Protein AF-A0AAW2S3I4-F1 (afdb_monomer_lite)

Structure (mmCIF, N/CA/C/O backbone):
data_AF-A0AAW2S3I4-F1
#
_entry.id   AF-A0AAW2S3I4-F1
#
loop_
_atom_site.group_PDB
_atom_site.id
_atom_site.type_symbol
_atom_site.label_atom_id
_atom_site.label_alt_id
_atom_site.label_comp_id
_atom_site.label_asym_id
_atom_site.label_entity_id
_atom_site.label_seq_id
_atom_site.pdbx_PDB_ins_code
_atom_site.Cartn_x
_atom_site.Cartn_y
_atom_site.Cartn_z
_atom_site.occupancy
_atom_site.B_iso_or_equiv
_atom_site.auth_seq_id
_atom_site.auth_comp_id
_atom_site.auth_asym_id
_atom_site.auth_atom_id
_atom_site.pdbx_PDB_model_num
ATOM 1 N N . MET A 1 1 ? 3.973 -3.442 3.865 1.00 83.00 1 MET A N 1
ATOM 2 C CA . MET A 1 1 ? 5.161 -4.274 4.179 1.00 83.00 1 MET A CA 1
ATOM 3 C C . MET A 1 1 ? 5.897 -3.631 5.333 1.00 83.00 1 MET A C 1
ATOM 5 O O . MET A 1 1 ? 6.054 -2.427 5.278 1.00 83.00 1 MET A O 1
ATOM 9 N N . VAL A 1 2 ? 6.346 -4.374 6.344 1.00 86.25 2 VAL A N 1
ATOM 10 C CA . VAL A 1 2 ? 7.092 -3.808 7.497 1.00 86.25 2 VAL A CA 1
ATOM 11 C C . VAL A 1 2 ? 8.597 -3.639 7.233 1.00 86.25 2 VAL A C 1
ATOM 13 O O . VAL A 1 2 ? 9.373 -3.290 8.111 1.00 86.25 2 VAL A O 1
ATOM 16 N N . CYS A 1 3 ? 9.023 -3.893 6.000 1.00 87.25 3 CYS A N 1
ATOM 17 C CA . CYS A 1 3 ? 10.385 -3.734 5.516 1.00 87.25 3 CYS A CA 1
ATOM 18 C C . CYS A 1 3 ? 10.365 -3.002 4.170 1.00 87.25 3 CYS A C 1
ATOM 20 O O . CYS A 1 3 ? 9.335 -2.980 3.481 1.00 87.25 3 CYS A O 1
ATOM 22 N N . LYS A 1 4 ? 11.502 -2.399 3.804 1.00 90.88 4 LYS A N 1
ATOM 23 C CA . LYS A 1 4 ? 11.638 -1.651 2.552 1.00 90.88 4 LYS A CA 1
ATOM 24 C C . LYS A 1 4 ? 11.337 -2.572 1.350 1.00 90.88 4 LYS A C 1
ATOM 26 O O . LYS A 1 4 ? 11.867 -3.684 1.314 1.00 90.88 4 LYS A O 1
ATOM 31 N N . PRO A 1 5 ? 10.515 -2.139 0.375 1.00 92.06 5 PRO A N 1
ATOM 32 C CA . PRO A 1 5 ? 10.207 -2.938 -0.807 1.00 92.06 5 PRO A CA 1
ATOM 33 C C . PRO A 1 5 ? 11.449 -3.232 -1.649 1.00 92.06 5 PRO A C 1
ATOM 35 O O . PRO A 1 5 ? 12.390 -2.434 -1.685 1.00 92.06 5 PRO A O 1
ATOM 38 N N . VAL A 1 6 ? 11.419 -4.350 -2.375 1.00 92.06 6 VAL A N 1
ATOM 39 C CA . VAL A 1 6 ? 12.432 -4.666 -3.387 1.00 92.06 6 VAL A CA 1
ATOM 40 C C . VAL A 1 6 ? 12.317 -3.651 -4.516 1.00 92.06 6 VAL A C 1
ATOM 42 O O . VAL A 1 6 ? 11.224 -3.394 -5.030 1.00 92.06 6 VAL A O 1
ATOM 45 N N . GLU A 1 7 ? 13.441 -3.079 -4.930 1.00 92.75 7 GLU A N 1
ATOM 46 C CA . GLU A 1 7 ? 13.448 -2.159 -6.060 1.00 92.75 7 GLU A CA 1
ATOM 47 C C . GLU A 1 7 ? 12.981 -2.854 -7.341 1.00 92.75 7 GLU A C 1
ATOM 49 O O . GLU A 1 7 ? 13.392 -3.974 -7.654 1.00 92.75 7 GLU A O 1
ATOM 54 N N . TRP A 1 8 ? 12.114 -2.173 -8.086 1.00 90.31 8 TRP A N 1
ATOM 55 C CA . TRP A 1 8 ? 11.736 -2.572 -9.428 1.00 90.31 8 TRP A CA 1
ATOM 56 C C . TRP A 1 8 ? 12.939 -2.448 -10.351 1.00 90.31 8 TRP A C 1
ATOM 58 O O . TRP A 1 8 ? 13.521 -1.369 -10.494 1.00 90.31 8 TRP A O 1
ATOM 68 N N . LYS A 1 9 ? 13.296 -3.573 -10.969 1.00 88.56 9 LYS A N 1
ATOM 69 C CA . LYS A 1 9 ? 14.394 -3.694 -11.925 1.00 88.56 9 LYS A CA 1
ATOM 70 C C . LYS A 1 9 ? 14.035 -4.671 -13.036 1.00 88.56 9 LYS A C 1
ATOM 72 O O . LYS A 1 9 ? 13.220 -5.577 -12.848 1.00 88.56 9 LYS A O 1
ATOM 77 N N . SER A 1 10 ? 14.655 -4.479 -14.195 1.00 86.00 10 SER A N 1
ATOM 78 C CA . SER A 1 10 ? 14.537 -5.425 -15.302 1.00 86.00 10 SER A CA 1
ATOM 79 C C . SER A 1 10 ? 15.188 -6.761 -14.938 1.00 86.00 10 SER A C 1
ATOM 81 O O . SER A 1 10 ? 16.252 -6.783 -14.316 1.00 86.00 10 SER A O 1
ATOM 83 N N . THR A 1 11 ? 14.572 -7.873 -15.338 1.00 82.00 11 THR A N 1
ATOM 84 C CA . THR A 1 11 ? 15.178 -9.211 -15.242 1.00 82.00 11 THR A CA 1
ATOM 85 C C . THR A 1 11 ? 16.074 -9.544 -16.430 1.00 82.00 11 THR A C 1
ATOM 87 O O . THR A 1 11 ? 16.804 -10.529 -16.380 1.00 82.00 11 THR A O 1
ATOM 90 N N . VAL A 1 12 ? 16.013 -8.746 -17.497 1.00 82.81 12 VAL A N 1
ATOM 91 C CA . VAL A 1 12 ? 16.771 -8.937 -18.740 1.00 82.81 12 VAL A CA 1
ATOM 92 C C . VAL A 1 12 ? 17.501 -7.653 -19.136 1.00 82.81 12 VAL A C 1
ATOM 94 O O . VAL A 1 12 ? 17.131 -6.560 -18.709 1.00 82.81 12 VAL A O 1
ATOM 97 N N . VAL A 1 13 ? 18.540 -7.765 -19.964 1.00 81.00 13 VAL A N 1
ATOM 98 C CA . VAL A 1 13 ? 19.355 -6.608 -20.384 1.00 81.00 13 VAL A CA 1
ATOM 99 C C . VAL A 1 13 ? 18.545 -5.622 -21.234 1.00 81.00 13 VAL A C 1
ATOM 101 O O . VAL A 1 13 ? 18.653 -4.415 -21.039 1.00 81.00 13 VAL A O 1
ATOM 104 N N . ASN A 1 14 ? 17.696 -6.138 -22.128 1.00 79.81 14 ASN A N 1
ATOM 105 C CA . ASN A 1 14 ? 16.890 -5.349 -23.060 1.00 79.81 14 ASN A CA 1
ATOM 106 C C . ASN A 1 14 ? 15.413 -5.748 -22.947 1.00 79.81 14 ASN A C 1
ATOM 108 O O . ASN A 1 14 ? 14.934 -6.538 -23.760 1.00 79.81 14 ASN A O 1
ATOM 112 N N . PRO A 1 15 ? 14.702 -5.266 -21.917 1.00 82.19 15 PRO A N 1
ATOM 113 C CA . PRO A 1 15 ? 13.291 -5.576 -21.751 1.00 82.19 15 PRO A CA 1
ATOM 114 C C . PRO A 1 15 ? 12.477 -4.933 -22.875 1.00 82.19 15 PRO A C 1
ATOM 116 O O . PRO A 1 15 ? 12.602 -3.745 -23.170 1.00 82.19 15 PRO A O 1
ATOM 119 N N . THR A 1 16 ? 11.626 -5.741 -23.484 1.00 82.12 16 THR A N 1
ATOM 120 C CA . THR A 1 16 ? 10.676 -5.372 -24.534 1.00 82.12 16 THR A CA 1
ATOM 121 C C . THR A 1 16 ? 9.295 -5.061 -23.964 1.00 82.12 16 THR A C 1
ATOM 123 O O . THR A 1 16 ? 8.467 -4.454 -24.644 1.00 82.12 16 THR A O 1
ATOM 126 N N . THR A 1 17 ? 9.030 -5.437 -22.707 1.00 83.25 17 THR A N 1
ATOM 127 C CA . THR A 1 17 ? 7.756 -5.166 -22.028 1.00 83.25 17 THR A CA 1
ATOM 128 C C . THR A 1 17 ? 7.940 -4.879 -20.535 1.00 83.25 17 THR A C 1
ATOM 130 O O . THR A 1 17 ? 8.883 -5.350 -19.897 1.00 83.25 17 THR A O 1
ATOM 133 N N . LEU A 1 18 ? 6.981 -4.178 -19.914 1.00 81.81 18 LEU A N 1
ATOM 134 C CA . LEU A 1 18 ? 6.949 -4.040 -18.444 1.00 81.81 18 LEU A CA 1
ATOM 135 C C . LEU A 1 18 ? 6.733 -5.375 -17.706 1.00 81.81 18 LEU A C 1
ATOM 137 O O . LEU A 1 18 ? 6.974 -5.458 -16.499 1.00 81.81 18 LEU A O 1
ATOM 141 N N . ALA A 1 19 ? 6.306 -6.430 -18.406 1.00 78.81 19 ALA A N 1
ATOM 142 C CA . ALA A 1 19 ? 6.162 -7.762 -17.830 1.00 78.81 19 ALA A CA 1
ATOM 143 C C . ALA A 1 19 ? 7.515 -8.420 -17.504 1.00 78.81 19 ALA A C 1
ATOM 145 O O . ALA A 1 19 ? 7.537 -9.424 -16.795 1.00 78.81 19 ALA A O 1
ATOM 146 N N . GLU A 1 20 ? 8.636 -7.850 -17.949 1.00 80.81 20 GLU A N 1
ATOM 147 C CA . GLU A 1 20 ? 10.004 -8.302 -17.648 1.00 80.81 20 GLU A CA 1
ATOM 148 C C . GLU A 1 20 ? 10.632 -7.538 -16.468 1.00 80.81 20 GLU A C 1
ATOM 150 O O . GLU A 1 20 ? 11.823 -7.650 -16.188 1.00 80.81 20 GLU A O 1
ATOM 155 N N . VAL A 1 21 ? 9.828 -6.759 -15.740 1.00 84.62 21 VAL A N 1
ATOM 156 C CA . VAL A 1 21 ? 10.257 -6.026 -14.546 1.00 84.62 21 VAL A CA 1
ATOM 157 C C . VAL A 1 21 ? 9.777 -6.755 -13.286 1.00 84.62 21 VAL A C 1
ATOM 159 O O . VAL A 1 21 ? 8.636 -7.225 -13.211 1.00 84.62 21 VAL A O 1
ATOM 162 N N . ARG A 1 22 ? 10.647 -6.885 -12.279 1.00 86.19 22 ARG A N 1
ATOM 163 C CA . ARG A 1 22 ? 10.360 -7.533 -10.982 1.00 86.19 22 ARG A CA 1
ATOM 164 C C . ARG A 1 22 ? 10.777 -6.632 -9.825 1.00 86.19 22 ARG A C 1
ATOM 166 O O . ARG A 1 22 ? 11.707 -5.847 -9.974 1.00 86.19 22 ARG A O 1
ATOM 173 N N . GLY A 1 23 ? 10.082 -6.742 -8.695 1.00 88.94 23 GLY A N 1
ATOM 174 C CA . GLY A 1 23 ? 10.254 -5.877 -7.528 1.00 88.94 23 GLY A CA 1
ATOM 175 C C . GLY A 1 23 ? 9.003 -5.837 -6.647 1.00 88.94 23 GLY A C 1
ATOM 176 O O . GLY A 1 23 ? 8.139 -6.717 -6.722 1.00 88.94 23 GLY A O 1
ATOM 177 N N . GLY A 1 24 ? 8.916 -4.815 -5.799 1.00 88.69 24 GLY A N 1
ATOM 178 C CA . GLY A 1 24 ? 7.820 -4.619 -4.858 1.00 88.69 24 GLY A CA 1
ATOM 179 C C . GLY A 1 24 ? 7.958 -5.518 -3.631 1.00 88.69 24 GLY A C 1
ATOM 180 O O . GLY A 1 24 ? 8.702 -5.209 -2.702 1.00 88.69 24 GLY A O 1
ATOM 181 N N . TYR A 1 25 ? 7.226 -6.629 -3.603 1.00 86.56 25 TYR A N 1
ATOM 182 C CA . TYR A 1 25 ? 7.225 -7.546 -2.459 1.00 86.56 25 TYR A CA 1
ATOM 183 C C . TYR A 1 25 ? 8.500 -8.407 -2.379 1.00 86.56 25 TYR A C 1
ATOM 185 O O . TYR A 1 25 ? 9.105 -8.719 -3.403 1.00 86.56 25 TYR A O 1
ATOM 193 N N . LEU A 1 26 ? 8.890 -8.806 -1.156 1.00 81.44 26 LEU A N 1
ATOM 194 C CA . LEU A 1 26 ? 10.055 -9.676 -0.905 1.00 81.44 26 LEU A CA 1
ATOM 195 C C . LEU A 1 26 ? 9.867 -11.083 -1.480 1.00 81.44 26 LEU A C 1
ATOM 197 O O . LEU A 1 26 ? 10.792 -11.659 -2.042 1.00 81.44 26 LEU A O 1
ATOM 201 N N . SER A 1 27 ? 8.664 -11.629 -1.325 1.00 75.56 27 SER A N 1
ATOM 202 C CA . SER A 1 27 ? 8.248 -12.894 -1.912 1.00 75.56 27 SER A CA 1
ATOM 203 C C . SER A 1 27 ? 7.185 -12.621 -2.970 1.00 75.56 27 SER A C 1
ATOM 205 O O . SER A 1 27 ? 6.260 -11.833 -2.761 1.00 75.56 27 SER A O 1
ATOM 207 N N . GLN A 1 28 ? 7.336 -13.264 -4.124 1.00 64.44 28 GLN A N 1
ATOM 208 C CA . GLN A 1 28 ? 6.360 -13.233 -5.206 1.00 64.44 28 GLN A CA 1
ATOM 209 C C . GLN A 1 28 ? 5.790 -14.648 -5.353 1.00 64.44 28 GLN A C 1
ATOM 211 O O . GLN A 1 28 ? 6.437 -15.491 -5.977 1.00 64.44 28 GLN A O 1
ATOM 216 N N . PRO A 1 29 ? 4.631 -14.952 -4.740 1.00 56.00 29 PRO A N 1
ATOM 217 C CA . PRO A 1 29 ? 3.942 -16.215 -4.967 1.00 56.00 29 PRO A CA 1
ATOM 218 C C . PRO A 1 29 ? 3.730 -16.448 -6.466 1.00 56.00 29 PRO A C 1
ATOM 220 O O . PRO A 1 29 ? 3.328 -15.540 -7.198 1.00 56.00 29 PRO A O 1
ATOM 223 N N . THR A 1 30 ? 4.011 -17.660 -6.929 1.00 44.78 30 THR A N 1
ATOM 224 C CA . THR A 1 30 ? 3.818 -18.079 -8.319 1.00 44.78 30 THR A CA 1
ATOM 225 C C . THR A 1 30 ? 2.380 -18.577 -8.530 1.00 44.78 30 THR A C 1
ATOM 227 O O . THR A 1 30 ? 1.848 -19.315 -7.705 1.00 44.78 30 THR A O 1
ATOM 230 N N . GLY A 1 31 ? 1.724 -18.153 -9.620 1.00 45.03 31 GLY A N 1
ATOM 231 C CA . GLY A 1 31 ? 0.366 -18.579 -10.015 1.00 45.03 31 GLY A CA 1
ATOM 232 C C . GLY A 1 31 ? -0.501 -17.452 -10.605 1.00 45.03 31 GLY A C 1
ATOM 233 O O . GLY A 1 31 ? -0.245 -16.275 -10.358 1.00 45.03 31 GLY A O 1
ATOM 234 N N . ASP A 1 32 ? -1.545 -17.794 -11.370 1.00 41.66 32 ASP A N 1
ATOM 235 C CA . ASP A 1 32 ? -2.419 -16.824 -12.073 1.00 41.66 32 ASP A CA 1
ATOM 236 C C . ASP A 1 32 ? -3.229 -15.916 -11.129 1.00 41.66 32 ASP A C 1
ATOM 238 O O . ASP A 1 32 ? -3.551 -14.773 -11.444 1.00 41.66 32 ASP A O 1
ATOM 242 N N . ILE A 1 33 ? -3.474 -16.353 -9.892 1.00 45.94 33 ILE A N 1
ATOM 243 C CA . ILE A 1 33 ? -4.155 -15.548 -8.855 1.00 45.94 33 ILE A CA 1
ATOM 244 C C . ILE A 1 33 ? -3.283 -14.341 -8.416 1.00 45.94 33 ILE A C 1
ATOM 246 O O . ILE A 1 33 ? -3.742 -13.406 -7.746 1.00 45.94 33 ILE A O 1
ATOM 250 N N . TYR A 1 34 ? -2.009 -14.338 -8.825 1.00 54.66 34 TYR A N 1
ATOM 251 C CA . TYR A 1 34 ? -0.940 -13.489 -8.317 1.00 54.66 34 TYR A CA 1
ATOM 252 C C . TYR A 1 34 ? -0.345 -12.540 -9.375 1.00 54.66 34 TYR A C 1
ATOM 254 O O . TYR A 1 34 ? 0.755 -12.016 -9.196 1.00 54.66 34 TYR A O 1
ATOM 262 N N . HIS A 1 35 ? -1.101 -12.185 -10.427 1.00 55.00 35 HIS A N 1
ATOM 263 C CA . HIS A 1 35 ? -0.746 -11.078 -11.345 1.00 55.00 35 HIS A CA 1
ATOM 264 C C . HIS A 1 35 ? -0.421 -9.748 -10.620 1.00 55.00 35 HIS A C 1
ATOM 266 O O . HIS A 1 35 ? 0.256 -8.886 -11.173 1.00 55.00 35 HIS A O 1
ATOM 272 N N . ARG A 1 36 ? -0.818 -9.620 -9.345 1.00 55.47 36 ARG A N 1
ATOM 273 C CA . ARG A 1 36 ? -0.532 -8.506 -8.426 1.00 55.47 36 ARG A CA 1
ATOM 274 C C . ARG A 1 36 ? 0.945 -8.307 -8.042 1.00 55.47 36 ARG A C 1
ATOM 276 O O . ARG A 1 36 ? 1.243 -7.313 -7.391 1.00 55.47 36 ARG A O 1
ATOM 283 N N . TYR A 1 37 ? 1.866 -9.201 -8.419 1.00 63.41 37 TYR A N 1
ATOM 284 C CA . TYR A 1 37 ? 3.309 -9.048 -8.130 1.00 63.41 37 TYR A CA 1
ATOM 285 C C . TYR A 1 37 ? 4.156 -8.645 -9.346 1.00 63.41 37 TYR A C 1
ATOM 287 O O . TYR A 1 37 ? 5.387 -8.619 -9.274 1.00 63.41 37 TYR A O 1
ATOM 295 N N . ARG A 1 38 ? 3.514 -8.312 -10.470 1.00 73.75 38 ARG A N 1
ATOM 296 C CA . ARG A 1 38 ? 4.160 -7.676 -11.627 1.00 73.75 38 ARG A CA 1
ATOM 297 C C . ARG A 1 38 ? 3.982 -6.170 -11.533 1.00 73.75 38 ARG A C 1
ATOM 299 O O . ARG A 1 38 ? 2.996 -5.713 -10.969 1.00 73.75 38 ARG A O 1
ATOM 306 N N . LEU A 1 39 ? 4.911 -5.405 -12.110 1.00 77.75 39 LEU A N 1
ATOM 307 C CA . LEU A 1 39 ? 4.779 -3.947 -12.137 1.00 77.75 39 LEU A CA 1
ATOM 308 C C . LEU A 1 39 ? 3.487 -3.538 -12.851 1.00 77.75 39 LEU A C 1
ATOM 310 O O . LEU A 1 39 ? 2.790 -2.652 -12.373 1.00 77.75 39 LEU A O 1
ATOM 314 N N . LEU A 1 40 ? 3.172 -4.207 -13.964 1.00 82.38 40 LEU A N 1
ATOM 315 C CA . LEU A 1 40 ? 1.916 -4.036 -14.679 1.00 82.38 40 LEU A CA 1
ATOM 316 C C . LEU A 1 40 ? 0.800 -4.856 -14.016 1.00 82.38 40 LEU A C 1
ATOM 318 O O . LEU A 1 40 ? 0.891 -6.080 -13.955 1.00 82.38 40 LEU A O 1
ATOM 322 N N . THR A 1 41 ? -0.276 -4.197 -13.588 1.00 71.12 41 THR A N 1
ATOM 323 C CA . THR A 1 41 ? -1.418 -4.821 -12.889 1.00 71.12 41 THR A CA 1
ATOM 324 C C . THR A 1 41 ? -2.448 -5.482 -13.813 1.00 71.12 41 THR A C 1
ATOM 326 O O . THR A 1 41 ? -3.542 -5.827 -13.368 1.00 71.12 41 THR A O 1
ATOM 329 N N . SER A 1 42 ? -2.135 -5.659 -15.100 1.00 71.25 42 SER A N 1
ATOM 330 C CA . SER A 1 42 ? -3.070 -6.235 -16.070 1.00 71.25 42 SER A CA 1
ATOM 331 C C . SER A 1 42 ? -3.286 -7.735 -15.846 1.00 71.25 42 SER A C 1
ATOM 333 O O . SER A 1 42 ? -2.331 -8.512 -15.729 1.00 71.25 42 SER A O 1
ATOM 335 N N . HIS A 1 43 ? -4.558 -8.142 -15.847 1.00 68.38 43 HIS A N 1
ATOM 336 C CA . HIS A 1 43 ? -4.968 -9.548 -15.829 1.00 68.38 43 HIS A CA 1
ATOM 337 C C . HIS A 1 43 ? -4.847 -10.216 -17.207 1.00 68.38 43 HIS A C 1
ATOM 339 O O . HIS A 1 43 ? -4.672 -11.426 -17.278 1.00 68.38 43 HIS A O 1
ATOM 345 N N . ASP A 1 44 ? -4.874 -9.440 -18.292 1.00 75.25 44 ASP A N 1
ATOM 346 C CA . ASP A 1 44 ? -4.716 -9.930 -19.662 1.00 75.25 44 ASP A CA 1
ATOM 347 C C . ASP A 1 44 ? -3.459 -9.304 -20.269 1.00 75.25 44 ASP A C 1
ATOM 349 O O . ASP A 1 44 ? -3.473 -8.220 -20.852 1.00 75.25 44 ASP A O 1
ATOM 353 N N . ASN A 1 45 ? -2.337 -9.991 -20.076 1.00 69.81 45 ASN A N 1
ATOM 354 C CA . ASN A 1 45 ? -1.035 -9.540 -20.562 1.00 69.81 45 ASN A CA 1
ATOM 355 C C . ASN A 1 45 ? -0.814 -9.859 -22.050 1.00 69.81 45 ASN A C 1
ATOM 357 O O . ASN A 1 45 ? 0.147 -9.359 -22.625 1.00 69.81 45 ASN A O 1
ATOM 361 N N . SER A 1 46 ? -1.682 -10.669 -22.667 1.00 75.06 46 SER A N 1
ATOM 362 C CA . SER A 1 46 ? -1.658 -10.918 -24.114 1.00 75.06 46 SER A CA 1
ATOM 363 C C . SER A 1 46 ? -2.171 -9.720 -24.906 1.00 75.06 46 SER A C 1
ATOM 365 O O . SER A 1 46 ? -1.629 -9.425 -25.967 1.00 75.06 46 SER A O 1
ATOM 367 N N . HIS A 1 47 ? -3.174 -9.010 -24.382 1.00 80.00 47 HIS A N 1
ATOM 368 C CA . HIS A 1 47 ? -3.803 -7.889 -25.086 1.00 80.00 47 HIS A CA 1
ATOM 369 C C . HIS A 1 47 ? -3.519 -6.529 -24.441 1.00 80.00 47 HIS A C 1
ATOM 371 O O . HIS A 1 47 ? -3.466 -5.520 -25.141 1.00 80.00 47 HIS A O 1
ATOM 377 N N . PHE A 1 48 ? -3.291 -6.478 -23.125 1.00 78.31 48 PHE A N 1
ATOM 378 C CA . PHE A 1 48 ? -3.035 -5.236 -22.394 1.00 78.31 48 PHE A CA 1
ATOM 379 C C . PHE A 1 48 ? -1.648 -5.267 -21.761 1.00 78.31 48 PHE A C 1
ATOM 381 O O . PHE A 1 48 ? -1.480 -5.595 -20.584 1.00 78.31 48 PHE A O 1
ATOM 388 N N . PHE A 1 49 ? -0.652 -4.889 -22.558 1.00 79.31 49 PHE A N 1
ATOM 389 C CA . PHE A 1 49 ? 0.733 -4.726 -22.134 1.00 79.31 49 PHE A CA 1
ATOM 390 C C . PHE A 1 49 ? 1.302 -3.388 -22.607 1.00 79.31 49 PHE A C 1
ATOM 392 O O . PHE A 1 49 ? 0.829 -2.788 -23.569 1.00 79.31 49 PHE A O 1
ATOM 399 N N . ILE A 1 50 ? 2.341 -2.921 -21.917 1.00 81.56 50 ILE A N 1
ATOM 400 C CA . ILE A 1 50 ? 3.116 -1.755 -22.339 1.00 81.56 50 ILE A CA 1
ATOM 401 C C . ILE A 1 50 ? 4.373 -2.278 -23.021 1.00 81.56 50 ILE A C 1
ATOM 403 O O . ILE A 1 50 ? 5.242 -2.869 -22.367 1.00 81.56 50 ILE A O 1
ATOM 407 N N . LYS A 1 51 ? 4.433 -2.082 -24.339 1.00 83.38 51 LYS A N 1
ATOM 408 C CA . LYS A 1 51 ? 5.619 -2.356 -25.142 1.00 83.38 51 LYS A CA 1
ATOM 409 C C . LYS A 1 51 ? 6.661 -1.276 -24.880 1.00 83.38 51 LYS A C 1
ATOM 411 O O . LYS A 1 51 ? 6.358 -0.085 -24.863 1.00 83.38 51 LYS A O 1
ATOM 416 N N . LEU A 1 52 ? 7.888 -1.719 -24.684 1.00 81.00 52 LEU A N 1
ATOM 417 C CA . LEU A 1 52 ? 9.065 -0.884 -24.600 1.00 81.00 52 LEU A CA 1
ATOM 418 C C . LEU A 1 52 ? 9.738 -0.953 -25.970 1.00 81.00 52 LEU A C 1
ATOM 420 O O . LEU A 1 52 ? 10.206 -2.005 -26.397 1.00 81.00 52 LEU A O 1
ATOM 424 N N . GLU A 1 53 ? 9.735 0.161 -26.693 1.00 78.12 53 GLU A N 1
ATOM 425 C CA . GLU A 1 53 ? 10.511 0.316 -27.923 1.00 78.12 53 GLU A CA 1
ATOM 426 C C . GLU A 1 53 ? 12.017 0.065 -27.683 1.00 78.12 53 GLU A C 1
ATOM 428 O O . GLU A 1 53 ? 12.492 0.252 -26.563 1.00 78.12 53 GLU A O 1
ATOM 433 N N . PRO A 1 54 ? 12.805 -0.322 -28.698 1.00 65.12 54 PRO A N 1
ATOM 434 C CA . PRO A 1 54 ? 14.217 -0.693 -28.530 1.00 65.12 54 PRO A CA 1
ATOM 435 C C . PRO A 1 54 ? 15.101 0.385 -27.875 1.00 65.12 54 PRO A C 1
ATOM 437 O O . PRO A 1 54 ? 16.066 0.058 -27.184 1.00 65.12 54 PRO A O 1
ATOM 440 N N . ASP A 1 55 ? 14.748 1.665 -28.033 1.00 66.06 55 ASP A N 1
ATOM 441 C CA . ASP A 1 55 ? 15.442 2.800 -27.400 1.00 66.06 55 ASP A CA 1
ATOM 442 C C . ASP A 1 55 ? 14.802 3.245 -26.061 1.00 66.06 55 ASP A C 1
ATOM 444 O O . ASP A 1 55 ? 15.214 4.204 -25.408 1.00 66.06 55 ASP A O 1
ATOM 448 N N . SER A 1 56 ? 13.817 2.484 -25.572 1.00 60.66 56 SER A N 1
ATOM 449 C CA . SER A 1 56 ? 13.073 2.731 -24.321 1.00 60.66 56 SER A CA 1
ATOM 450 C C . SER A 1 56 ? 13.858 2.438 -23.057 1.00 60.66 56 SER A C 1
ATOM 452 O O . SER A 1 56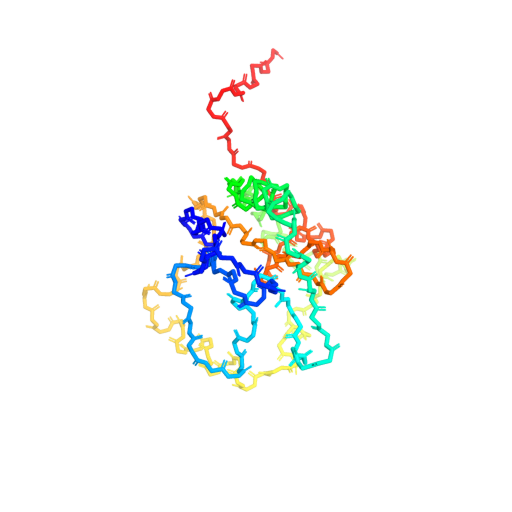 ? 13.289 2.479 -21.961 1.00 60.66 56 SER A O 1
ATOM 454 N N . ARG A 1 57 ? 15.171 2.208 -23.170 1.00 61.47 57 ARG A N 1
ATOM 455 C CA . ARG A 1 57 ? 16.072 2.321 -22.021 1.00 61.47 57 ARG A CA 1
ATOM 456 C C . ARG A 1 57 ? 15.794 3.634 -21.297 1.00 61.47 57 ARG A C 1
ATOM 458 O O . ARG A 1 57 ? 15.667 3.622 -20.082 1.00 61.47 57 ARG A O 1
ATOM 465 N N . HIS A 1 58 ? 15.540 4.719 -22.031 1.00 63.88 58 HIS A N 1
ATOM 466 C CA . HIS A 1 58 ? 15.159 6.000 -21.442 1.00 63.88 58 HIS A CA 1
ATOM 467 C C . HIS A 1 58 ? 13.828 5.951 -20.664 1.00 63.88 58 HIS A C 1
ATOM 469 O O . HIS A 1 58 ? 13.747 6.467 -19.551 1.00 63.88 58 HIS A O 1
ATOM 475 N N . GLY A 1 59 ? 12.798 5.275 -21.187 1.00 67.88 59 GLY A N 1
ATOM 476 C CA . GLY A 1 59 ? 11.491 5.157 -20.528 1.00 67.88 59 GLY A CA 1
ATOM 477 C C . GLY A 1 59 ? 11.560 4.372 -19.216 1.00 67.88 59 GLY A C 1
ATOM 478 O O . GLY A 1 59 ? 11.033 4.812 -18.194 1.00 67.88 59 GLY A O 1
ATOM 479 N N . LEU A 1 60 ? 12.290 3.254 -19.199 1.00 73.81 60 LEU A N 1
ATOM 480 C CA . LEU A 1 60 ? 12.525 2.491 -17.970 1.00 73.81 60 LEU A CA 1
ATOM 481 C C . LEU A 1 60 ? 13.437 3.214 -16.980 1.00 73.81 60 LEU A C 1
ATOM 483 O O . LEU A 1 60 ? 13.141 3.224 -15.786 1.00 73.81 60 LEU A O 1
ATOM 487 N N . LEU A 1 61 ? 14.501 3.859 -17.466 1.00 71.00 61 LEU A N 1
ATOM 488 C CA . LEU A 1 61 ? 15.364 4.719 -16.652 1.00 71.00 61 LEU A CA 1
ATOM 489 C C . LEU A 1 61 ? 14.594 5.905 -16.058 1.00 71.00 61 LEU A C 1
ATOM 491 O O . LEU A 1 61 ? 15.018 6.439 -15.042 1.00 71.00 61 LEU A O 1
ATOM 495 N N . THR A 1 62 ? 13.453 6.288 -16.635 1.00 77.38 62 THR A N 1
ATOM 496 C CA . THR A 1 62 ? 12.598 7.350 -16.091 1.00 77.38 62 THR A CA 1
ATOM 497 C C . THR A 1 62 ? 11.583 6.806 -15.085 1.00 77.38 62 THR A C 1
ATOM 499 O O . THR A 1 62 ? 11.451 7.337 -13.984 1.00 77.38 62 THR A O 1
ATOM 502 N N . ILE A 1 63 ? 10.870 5.727 -15.423 1.00 84.06 63 ILE A N 1
ATOM 503 C CA . ILE A 1 63 ? 9.777 5.206 -14.591 1.00 84.06 63 ILE A CA 1
ATOM 504 C C . ILE A 1 63 ? 10.312 4.474 -13.353 1.00 84.06 63 ILE A C 1
ATOM 506 O O . ILE A 1 63 ? 9.772 4.661 -12.261 1.00 84.06 63 ILE A O 1
ATOM 510 N N . MET A 1 64 ? 11.369 3.662 -13.478 1.00 88.06 64 MET A N 1
ATOM 511 C CA . MET A 1 64 ? 11.845 2.833 -12.360 1.00 88.06 64 MET A CA 1
ATOM 512 C C . MET A 1 64 ? 12.289 3.673 -11.156 1.00 88.06 64 MET A C 1
ATOM 514 O O . MET A 1 64 ? 11.825 3.382 -10.051 1.00 88.06 64 MET A O 1
ATOM 518 N N . PRO A 1 65 ? 13.088 4.751 -11.312 1.00 90.81 65 PRO A N 1
ATOM 519 C CA . PRO A 1 65 ? 13.441 5.608 -10.183 1.00 90.81 65 PRO A CA 1
ATOM 520 C C . PRO A 1 65 ? 12.227 6.251 -9.515 1.00 90.81 65 PRO A C 1
ATOM 522 O O . PRO A 1 65 ? 12.189 6.342 -8.290 1.00 90.81 65 PRO A O 1
ATOM 525 N N . VAL A 1 66 ? 11.214 6.657 -10.289 1.00 91.38 66 VAL A N 1
ATOM 526 C CA . VAL A 1 66 ? 9.983 7.252 -9.748 1.00 91.38 66 VAL A CA 1
ATOM 527 C C . VAL A 1 66 ? 9.225 6.237 -8.898 1.00 91.38 66 VAL A C 1
ATOM 529 O O . VAL A 1 66 ? 8.910 6.521 -7.743 1.00 91.38 66 VAL A O 1
ATOM 532 N N . ILE A 1 67 ? 8.978 5.036 -9.423 1.00 91.69 67 ILE A N 1
ATOM 533 C CA . ILE A 1 67 ? 8.261 3.981 -8.694 1.00 91.69 67 ILE A CA 1
ATOM 534 C C . ILE A 1 67 ? 9.051 3.542 -7.459 1.00 91.69 67 ILE A C 1
ATOM 536 O O . ILE A 1 67 ? 8.470 3.414 -6.380 1.00 91.69 67 ILE A O 1
ATOM 540 N N . ASN A 1 68 ? 10.372 3.379 -7.584 1.00 94.12 68 ASN A N 1
ATOM 541 C CA . ASN A 1 68 ? 11.252 3.019 -6.472 1.00 94.12 68 ASN A CA 1
ATOM 542 C C . ASN A 1 68 ? 11.250 4.083 -5.376 1.00 94.12 68 ASN A C 1
ATOM 544 O O . ASN A 1 68 ? 11.104 3.747 -4.201 1.00 94.12 68 ASN A O 1
ATOM 548 N N . LYS A 1 69 ? 11.301 5.364 -5.749 1.00 94.06 69 LYS A N 1
ATOM 549 C CA . LYS A 1 69 ? 11.177 6.477 -4.806 1.00 94.06 69 LYS A CA 1
ATOM 550 C C . LYS A 1 69 ? 9.823 6.467 -4.102 1.00 94.06 69 LYS A C 1
ATOM 552 O O . LYS A 1 69 ? 9.772 6.600 -2.886 1.00 94.06 69 LYS A O 1
ATOM 557 N N . LEU A 1 70 ? 8.735 6.266 -4.843 1.00 93.38 70 LEU A N 1
ATOM 558 C CA . LEU A 1 70 ? 7.373 6.270 -4.310 1.00 93.38 70 LEU A CA 1
ATOM 559 C C . LEU A 1 70 ? 7.080 5.101 -3.365 1.00 93.38 70 LEU A C 1
ATOM 561 O O . LEU A 1 70 ? 6.313 5.276 -2.416 1.00 93.38 70 LEU A O 1
ATOM 565 N N . GLN A 1 71 ? 7.627 3.910 -3.615 1.00 91.94 71 GLN A N 1
ATOM 566 C CA . GLN A 1 71 ? 7.451 2.752 -2.728 1.00 91.94 71 GLN A CA 1
ATOM 567 C C . GLN A 1 71 ? 8.390 2.759 -1.518 1.00 91.94 71 GLN A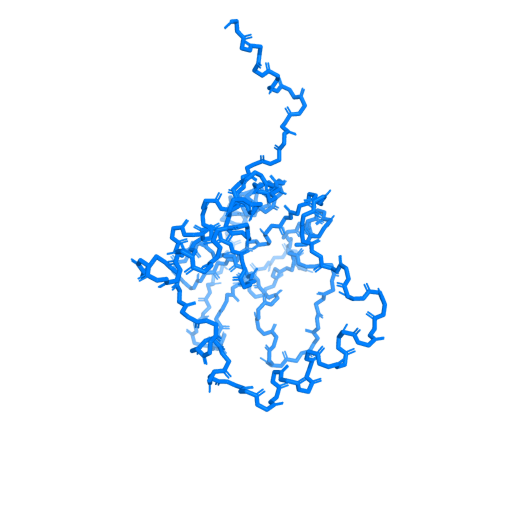 C 1
ATOM 569 O O . GLN A 1 71 ? 8.083 2.126 -0.514 1.00 91.94 71 GLN A O 1
ATOM 574 N N . ALA A 1 72 ? 9.510 3.481 -1.595 1.00 93.50 72 ALA A N 1
ATOM 575 C CA . ALA A 1 72 ? 10.472 3.610 -0.504 1.00 93.50 72 ALA A CA 1
ATOM 576 C C . ALA A 1 72 ? 10.049 4.617 0.579 1.00 93.50 72 ALA A C 1
ATOM 578 O O . ALA A 1 72 ? 10.797 4.814 1.532 1.00 93.50 72 ALA A O 1
ATOM 579 N N . ILE A 1 73 ? 8.883 5.254 0.444 1.00 92.75 73 ILE A N 1
ATOM 580 C CA . ILE A 1 73 ? 8.347 6.167 1.455 1.00 92.75 73 ILE A CA 1
ATOM 581 C C . ILE A 1 73 ? 7.799 5.341 2.631 1.00 92.75 73 ILE A C 1
ATOM 583 O O . ILE A 1 73 ? 6.894 4.528 2.408 1.00 92.75 73 ILE A O 1
ATOM 587 N N . PRO A 1 74 ? 8.323 5.529 3.857 1.00 93.00 74 PRO A N 1
ATOM 588 C CA . PRO A 1 74 ? 7.783 4.892 5.046 1.00 93.00 74 PRO A CA 1
ATOM 589 C C . PRO A 1 74 ? 6.547 5.639 5.557 1.00 93.00 74 PRO A C 1
ATOM 591 O O . PRO A 1 74 ? 6.476 6.871 5.550 1.00 93.00 74 PRO A O 1
ATOM 594 N N . PHE A 1 75 ? 5.588 4.868 6.045 1.00 93.00 75 PHE A N 1
ATOM 595 C CA . PHE A 1 75 ? 4.352 5.325 6.659 1.00 93.00 75 PHE A CA 1
ATOM 596 C C . PHE A 1 75 ? 4.190 4.698 8.040 1.00 93.00 75 PHE A C 1
ATOM 598 O O . PHE A 1 75 ? 4.765 3.648 8.327 1.00 93.00 75 PHE A O 1
ATOM 605 N N . GLU A 1 76 ? 3.377 5.328 8.874 1.00 93.12 76 GLU A N 1
ATOM 606 C CA . GLU A 1 76 ? 2.957 4.821 10.176 1.00 93.12 76 GLU A CA 1
ATOM 607 C C . GLU A 1 76 ? 1.445 4.990 10.331 1.00 93.12 76 GLU A C 1
ATOM 609 O O . GLU A 1 76 ? 0.798 5.747 9.597 1.00 93.12 76 GLU A O 1
ATOM 614 N N . ILE A 1 77 ? 0.873 4.253 11.282 1.00 92.38 77 ILE A N 1
ATOM 615 C CA . ILE A 1 77 ? -0.519 4.444 11.675 1.00 92.38 77 ILE A CA 1
ATOM 616 C C . ILE A 1 77 ? -0.610 5.636 12.626 1.00 92.38 77 ILE A C 1
ATOM 618 O O . ILE A 1 77 ? 0.124 5.701 13.611 1.00 92.38 77 ILE A O 1
ATOM 622 N N . HIS A 1 78 ? -1.539 6.551 12.352 1.00 93.69 78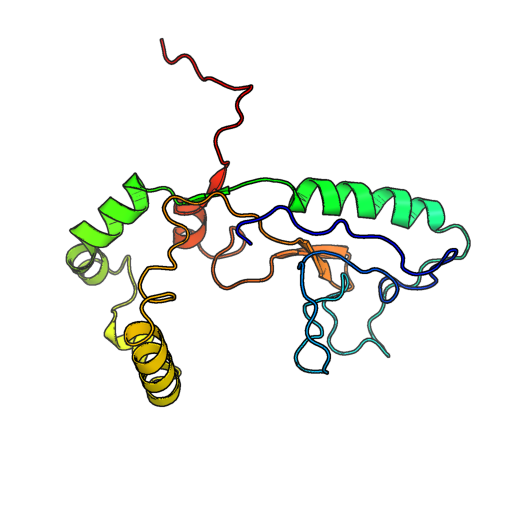 HIS A N 1
ATOM 623 C CA . HIS A 1 78 ? -1.891 7.652 13.244 1.00 93.69 78 HIS A CA 1
ATOM 624 C C . HIS A 1 78 ? -2.546 7.092 14.514 1.00 93.69 78 HIS A C 1
ATOM 626 O O . HIS A 1 78 ? -3.739 6.781 14.531 1.00 93.69 78 HIS A O 1
ATOM 632 N N . ARG A 1 79 ? -1.743 6.917 15.566 1.00 91.12 79 ARG A N 1
ATOM 633 C CA . ARG A 1 79 ? -2.132 6.182 16.779 1.00 91.12 79 ARG A CA 1
ATOM 634 C C . ARG A 1 79 ? -3.214 6.898 17.564 1.00 91.12 79 ARG A C 1
ATOM 636 O O . ARG A 1 79 ? -4.139 6.259 18.050 1.00 91.12 79 ARG A O 1
ATOM 643 N N . GLU A 1 80 ? -3.131 8.218 17.651 1.00 92.56 80 GLU A N 1
ATOM 644 C CA . GLU A 1 80 ? -4.099 9.060 18.346 1.00 92.56 80 GLU A CA 1
ATOM 645 C C . GLU A 1 80 ? -5.452 9.008 17.630 1.00 92.56 80 GLU A C 1
ATOM 647 O O . GLU A 1 80 ? -6.480 8.768 18.263 1.00 92.56 80 GLU A O 1
ATOM 652 N N . GLY A 1 81 ? -5.447 9.134 16.298 1.00 92.38 81 GLY A N 1
ATOM 653 C CA . GLY A 1 81 ? -6.643 8.970 15.472 1.00 92.38 81 GLY A CA 1
ATOM 654 C C . GLY A 1 81 ? -7.254 7.572 15.580 1.00 92.38 81 GLY A C 1
ATOM 655 O O . GLY A 1 81 ? -8.467 7.443 15.751 1.00 92.38 81 GLY A O 1
ATOM 656 N N . LEU A 1 82 ? -6.427 6.521 15.544 1.00 92.88 82 LEU A N 1
ATOM 657 C CA . LEU A 1 82 ? -6.887 5.145 15.738 1.00 92.88 82 LEU A CA 1
ATOM 658 C C . LEU A 1 82 ? -7.488 4.949 17.135 1.00 92.88 82 LEU A C 1
ATOM 660 O O . LEU A 1 82 ? -8.593 4.427 17.252 1.00 92.88 82 LEU A O 1
ATOM 664 N N . SER A 1 83 ? -6.803 5.414 18.180 1.00 93.12 83 SER A N 1
ATOM 665 C CA . SER A 1 83 ? -7.262 5.332 19.570 1.00 93.12 83 SER A CA 1
ATOM 666 C C . SER A 1 83 ? -8.589 6.059 19.759 1.00 93.12 83 SER A C 1
ATOM 668 O O . SER A 1 83 ? -9.503 5.526 20.382 1.00 93.12 83 SER A O 1
ATOM 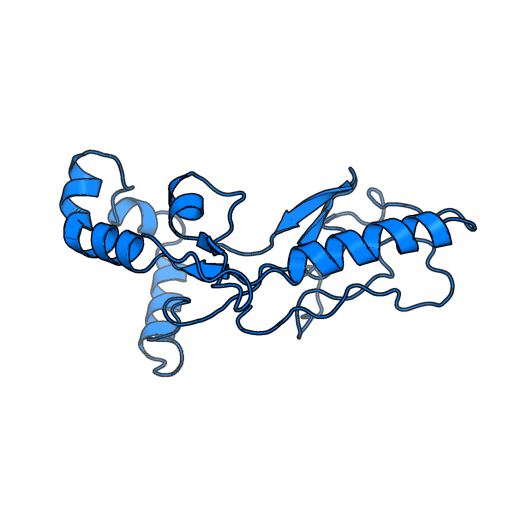670 N N . PHE A 1 84 ? -8.738 7.245 19.163 1.00 95.31 84 PHE A N 1
ATOM 671 C CA . PHE A 1 84 ? -9.999 7.980 19.162 1.00 95.31 84 PHE A CA 1
ATOM 672 C C . PHE A 1 84 ? -11.124 7.166 18.515 1.00 95.31 84 PHE A C 1
ATOM 674 O O . PHE A 1 84 ? -12.196 7.033 19.104 1.00 95.31 84 PHE A O 1
ATOM 681 N N . ILE A 1 85 ? -10.880 6.585 17.337 1.00 93.12 85 ILE A N 1
ATOM 682 C CA . ILE A 1 85 ? -11.867 5.758 16.633 1.00 93.12 85 ILE A CA 1
ATOM 683 C C . ILE A 1 85 ? -12.265 4.536 17.464 1.00 93.12 85 ILE A C 1
ATOM 685 O O . ILE A 1 85 ? -13.448 4.208 17.531 1.00 93.12 85 ILE A O 1
ATOM 689 N N . LEU A 1 86 ? -11.297 3.860 18.085 1.00 90.69 86 LEU A N 1
ATOM 690 C CA . LEU A 1 86 ? -11.545 2.669 18.896 1.00 90.69 86 LEU A CA 1
ATOM 691 C C . LEU A 1 86 ? -12.335 3.007 20.167 1.00 90.69 86 LEU A C 1
ATOM 693 O O . LEU A 1 86 ? -13.317 2.330 20.461 1.00 90.69 86 LEU A O 1
ATOM 697 N N . ASN A 1 87 ? -11.968 4.085 20.864 1.00 95.81 87 ASN A N 1
ATOM 698 C CA . ASN A 1 87 ? -12.618 4.506 22.108 1.00 95.81 87 ASN A CA 1
ATOM 699 C C . ASN A 1 87 ? -14.019 5.096 21.894 1.00 95.81 87 ASN A C 1
ATOM 701 O O . ASN A 1 87 ? -14.834 5.068 22.809 1.00 95.81 87 ASN A O 1
ATOM 705 N N . ASN A 1 88 ? -14.310 5.618 20.699 1.00 96.06 88 ASN A N 1
ATOM 706 C CA . ASN A 1 88 ? -15.596 6.244 20.371 1.00 96.06 88 ASN A CA 1
ATOM 707 C C . ASN A 1 88 ? -16.385 5.446 19.323 1.00 96.06 88 ASN A C 1
ATOM 709 O O . ASN A 1 88 ? -17.279 5.988 18.674 1.00 96.06 88 ASN A O 1
ATOM 713 N N . ARG A 1 89 ? -16.054 4.164 19.118 1.00 92.69 89 ARG A N 1
ATOM 714 C CA . ARG A 1 89 ? -16.586 3.361 18.010 1.00 92.69 89 ARG A CA 1
ATOM 715 C C . ARG A 1 89 ? -18.113 3.321 17.977 1.00 92.69 89 ARG A C 1
ATOM 717 O O . ARG A 1 89 ? -18.678 3.483 16.901 1.00 92.69 89 ARG A O 1
ATOM 724 N N . ASP A 1 90 ? -18.752 3.114 19.127 1.00 94.38 90 ASP A N 1
ATOM 725 C CA . ASP A 1 90 ? -20.214 3.017 19.233 1.00 94.38 90 ASP A CA 1
ATOM 726 C C . ASP A 1 90 ? -20.884 4.333 18.817 1.00 94.38 90 ASP A C 1
ATOM 728 O O . ASP A 1 90 ? -21.761 4.337 17.957 1.00 94.38 90 ASP A O 1
ATOM 732 N N . TYR A 1 91 ? -20.384 5.460 19.331 1.00 96.25 91 TYR A N 1
ATOM 733 C CA . TYR A 1 91 ? -20.865 6.796 18.978 1.00 96.25 91 TYR A CA 1
ATOM 734 C C . TYR A 1 91 ? -20.673 7.113 17.485 1.00 96.25 91 TYR A C 1
ATOM 736 O O . TYR A 1 91 ? -21.562 7.645 16.822 1.00 96.25 91 TYR A O 1
ATOM 744 N N . LEU A 1 92 ? -19.516 6.751 16.924 1.00 94.25 92 LEU A N 1
ATOM 745 C CA . LEU A 1 92 ? -19.225 6.955 15.505 1.00 94.25 92 LEU A CA 1
ATOM 746 C C . LEU A 1 92 ? -20.102 6.080 14.590 1.00 94.25 92 LEU A C 1
ATOM 748 O O . LEU A 1 92 ? -20.395 6.492 13.467 1.00 94.25 92 LEU A O 1
ATOM 752 N N . GLU A 1 93 ? -20.517 4.891 15.040 1.00 93.62 93 GLU A N 1
ATOM 753 C CA . GLU A 1 93 ? -21.515 4.063 14.347 1.00 93.62 93 GLU A CA 1
ATOM 754 C C . GLU A 1 93 ? -22.922 4.673 14.457 1.00 93.62 93 GLU A C 1
ATOM 756 O O . GLU A 1 93 ? -23.613 4.771 13.445 1.00 93.62 93 GLU A O 1
ATOM 761 N N . GLU A 1 94 ? -23.324 5.138 15.645 1.00 94.69 94 GLU A N 1
ATOM 762 C CA . GLU A 1 94 ? -24.629 5.772 15.892 1.00 94.69 94 GLU A CA 1
ATOM 763 C C . GLU A 1 94 ? -24.832 7.029 15.035 1.00 94.69 94 GLU A C 1
ATOM 765 O O . GLU A 1 94 ? -25.884 7.217 14.426 1.00 94.69 94 GLU A O 1
ATOM 770 N N . CYS A 1 95 ? -23.794 7.856 14.910 1.00 94.88 95 CYS A N 1
ATOM 771 C CA . CYS A 1 95 ? -23.808 9.052 14.068 1.00 94.88 95 CYS A CA 1
ATOM 772 C C . CYS A 1 95 ? -23.592 8.762 12.569 1.00 94.88 95 CYS A C 1
ATOM 774 O O . CYS A 1 95 ? -23.539 9.693 11.766 1.00 94.88 95 CYS A O 1
ATOM 776 N N . GLY A 1 96 ? -23.435 7.494 12.170 1.00 90.06 96 GLY A N 1
ATOM 777 C CA . GLY A 1 96 ? -23.293 7.084 10.768 1.00 90.06 96 GLY A CA 1
ATOM 778 C C . GLY A 1 96 ? -21.940 7.406 10.121 1.00 90.06 96 GLY A C 1
ATOM 779 O O . GLY A 1 96 ? -21.801 7.289 8.903 1.00 90.06 96 GLY A O 1
ATOM 780 N N . ILE A 1 97 ? -20.929 7.789 10.906 1.00 90.38 97 ILE A N 1
ATOM 781 C CA . ILE A 1 97 ? -19.561 8.045 10.423 1.00 90.38 97 ILE A CA 1
ATOM 782 C C . ILE A 1 97 ? -18.853 6.723 10.106 1.00 90.38 97 ILE A C 1
ATOM 784 O O . ILE A 1 97 ? -18.097 6.625 9.136 1.00 90.38 97 ILE A O 1
ATOM 788 N N . LEU A 1 98 ? -19.098 5.692 10.918 1.00 90.12 98 LEU A N 1
ATOM 789 C CA . LEU A 1 98 ? -18.567 4.350 10.712 1.00 90.12 98 LEU A CA 1
ATOM 790 C C . LEU A 1 98 ? -19.666 3.372 10.323 1.00 90.12 98 LEU A C 1
ATOM 792 O O . LEU A 1 98 ? -20.775 3.398 10.846 1.00 90.12 98 LEU A O 1
ATOM 796 N N . MET A 1 99 ? -19.317 2.454 9.422 1.00 86.50 99 MET A N 1
ATOM 797 C CA . MET A 1 99 ? -20.193 1.343 9.078 1.00 86.50 99 MET A CA 1
ATOM 798 C C . MET A 1 99 ? -20.409 0.458 10.319 1.00 86.50 99 MET A C 1
ATOM 800 O O . MET A 1 99 ? -19.415 0.016 10.916 1.00 86.50 99 MET A O 1
ATOM 804 N N . PRO A 1 100 ? -21.669 0.139 10.668 1.00 85.31 100 PRO A N 1
ATOM 805 C CA . PRO A 1 100 ? -21.976 -0.798 11.736 1.00 85.31 100 PRO A CA 1
ATOM 806 C C . PRO A 1 100 ? -21.219 -2.118 11.580 1.00 85.31 100 PRO A C 1
ATOM 808 O O . PRO A 1 100 ? -21.185 -2.713 10.496 1.00 85.31 100 PRO A O 1
ATOM 811 N N . ARG A 1 101 ? -20.631 -2.616 12.671 1.00 81.00 101 ARG A N 1
ATOM 812 C CA . ARG A 1 101 ? -19.832 -3.858 12.670 1.00 81.00 101 ARG A CA 1
ATOM 813 C C . ARG A 1 101 ? -20.567 -5.063 12.082 1.00 81.00 101 ARG A C 1
ATOM 815 O O . ARG A 1 101 ? -19.951 -5.871 11.389 1.00 81.00 101 ARG A O 1
ATOM 822 N N . PHE A 1 102 ? -21.876 -5.164 12.307 1.00 78.19 102 PHE A N 1
ATOM 823 C CA . PHE A 1 102 ? -22.682 -6.266 11.778 1.00 78.19 102 PHE A CA 1
ATOM 824 C C . PHE A 1 102 ? -22.811 -6.240 10.244 1.00 78.19 102 PHE A C 1
ATOM 826 O O . PHE A 1 102 ? -22.996 -7.285 9.631 1.00 78.19 102 PHE A O 1
ATOM 833 N N . LEU A 1 103 ? -22.669 -5.073 9.603 1.00 73.06 103 LEU A N 1
ATOM 834 C CA . LEU A 1 103 ? -22.651 -4.957 8.141 1.00 73.06 103 LEU A CA 1
ATOM 835 C C . LEU A 1 103 ? -21.287 -5.334 7.557 1.00 73.06 103 LEU A C 1
ATOM 837 O O . LEU A 1 103 ? -21.220 -5.934 6.486 1.00 73.06 103 LEU A O 1
ATOM 841 N N . ALA A 1 104 ? -20.197 -5.067 8.283 1.00 67.88 104 ALA A N 1
ATOM 842 C CA . ALA A 1 104 ? -18.858 -5.508 7.887 1.00 67.88 104 ALA A CA 1
ATOM 843 C C . ALA A 1 104 ? -18.733 -7.042 7.837 1.00 67.88 104 ALA A C 1
ATOM 845 O O . ALA A 1 104 ? -17.939 -7.577 7.063 1.00 67.88 104 ALA A O 1
ATOM 846 N N . SER A 1 105 ? -19.498 -7.758 8.666 1.00 60.75 105 SER A N 1
ATOM 847 C CA . SER A 1 105 ? -19.465 -9.221 8.733 1.00 60.75 105 SER A CA 1
ATOM 848 C C . SER A 1 105 ? -20.341 -9.906 7.682 1.00 60.75 105 SER A C 1
ATOM 850 O O . SER A 1 105 ? -20.116 -11.079 7.407 1.00 60.75 105 SER A O 1
ATOM 852 N N . LEU A 1 106 ? -21.281 -9.202 7.042 1.00 58.38 106 LEU A N 1
ATOM 853 C CA . LEU A 1 106 ? -22.264 -9.801 6.131 1.00 58.38 106 LEU A CA 1
ATOM 854 C C . LEU A 1 106 ? -21.684 -10.285 4.791 1.00 58.38 106 LEU A C 1
ATOM 856 O O . LEU A 1 106 ? -22.215 -11.232 4.220 1.00 58.38 106 LEU A O 1
ATOM 860 N N . ASN A 1 107 ? -20.585 -9.705 4.296 1.00 59.41 107 ASN A N 1
ATOM 861 C CA . ASN A 1 107 ? -20.177 -9.928 2.900 1.00 59.41 107 ASN A CA 1
ATOM 862 C C . ASN A 1 107 ? -19.337 -11.195 2.632 1.00 59.41 107 ASN A C 1
ATOM 864 O O . ASN A 1 107 ? -19.181 -11.563 1.479 1.00 59.41 107 ASN A O 1
ATOM 868 N N . LEU A 1 108 ? -18.812 -11.884 3.655 1.00 63.09 108 LEU A N 1
ATOM 869 C CA . LEU A 1 108 ? -18.018 -13.130 3.528 1.00 63.09 108 LEU A CA 1
ATOM 870 C C . LEU A 1 108 ? -18.026 -13.928 4.850 1.00 63.09 108 LEU A C 1
ATOM 872 O O . LEU A 1 108 ? -17.038 -14.566 5.221 1.00 63.09 108 LEU A O 1
ATOM 876 N N . LYS A 1 109 ? -19.134 -13.839 5.599 1.00 62.62 109 LYS A N 1
ATOM 877 C CA . LYS A 1 109 ? -19.202 -14.137 7.036 1.00 62.62 109 LYS A CA 1
ATOM 878 C C . LYS A 1 109 ? -18.539 -15.456 7.428 1.00 62.62 109 LYS A C 1
ATOM 880 O O . LYS A 1 109 ? -17.601 -15.448 8.209 1.00 62.62 109 LYS A O 1
ATOM 885 N N . ASN A 1 110 ? -18.949 -16.570 6.824 1.00 66.06 110 ASN A N 1
ATOM 886 C CA . ASN A 1 110 ? -18.464 -17.892 7.230 1.00 66.06 110 ASN A CA 1
ATOM 887 C C . ASN A 1 110 ? -16.969 -18.103 6.947 1.00 66.06 110 ASN A C 1
ATOM 889 O O . ASN A 1 110 ? -16.247 -18.580 7.817 1.00 66.06 110 ASN A O 1
ATOM 893 N N . ALA A 1 111 ? -16.483 -17.723 5.762 1.00 67.06 111 ALA A N 1
ATOM 894 C CA . ALA A 1 111 ? -15.065 -17.857 5.425 1.00 67.06 111 ALA A CA 1
ATOM 895 C C . ALA A 1 111 ? -14.200 -16.912 6.271 1.00 67.06 111 ALA A C 1
ATOM 897 O O . ALA A 1 111 ? -13.135 -17.298 6.747 1.00 67.06 111 ALA A O 1
ATOM 898 N N . SER A 1 112 ? -14.681 -15.688 6.505 1.00 66.88 112 SER A N 1
ATOM 899 C CA . SER A 1 112 ? -13.997 -14.713 7.350 1.00 66.88 112 SER A CA 1
ATOM 900 C C . SER A 1 112 ? -13.992 -15.125 8.821 1.00 66.88 112 SER A C 1
ATOM 902 O O . SER A 1 112 ? -12.978 -14.931 9.477 1.00 66.88 112 SER A O 1
ATOM 904 N N . ASP A 1 113 ? -15.070 -15.722 9.329 1.00 70.31 113 ASP A N 1
ATOM 905 C CA . ASP A 1 113 ? -15.176 -16.203 10.709 1.00 70.31 113 ASP A CA 1
ATOM 906 C C . ASP A 1 113 ? -14.233 -17.392 10.947 1.00 70.31 113 ASP A C 1
ATOM 908 O O . ASP A 1 113 ? -13.530 -17.414 11.955 1.00 70.31 113 ASP A O 1
ATOM 912 N N . ILE A 1 114 ? -14.132 -18.328 9.992 1.00 76.38 114 ILE A N 1
ATOM 913 C CA . ILE A 1 114 ? -13.149 -19.425 10.041 1.00 76.38 114 ILE A CA 1
ATOM 914 C C . ILE A 1 114 ? -11.723 -18.864 10.020 1.00 76.38 114 ILE A C 1
ATOM 916 O O . ILE A 1 114 ? -10.911 -19.216 10.872 1.00 76.38 114 ILE A O 1
ATOM 920 N N . LEU A 1 115 ? -11.423 -17.953 9.090 1.00 70.56 115 LEU A N 1
ATOM 921 C CA . LEU A 1 115 ? -10.090 -17.364 8.957 1.00 70.56 115 LEU A CA 1
ATOM 922 C C . LEU A 1 115 ? -9.702 -16.544 10.199 1.00 70.56 115 LEU A C 1
ATOM 924 O O . LEU A 1 115 ? -8.585 -16.658 10.687 1.00 70.56 115 LEU A O 1
ATOM 928 N N . ARG A 1 116 ? -10.631 -15.747 10.746 1.00 64.81 116 ARG A N 1
ATOM 929 C CA . ARG A 1 116 ? -10.432 -14.977 11.984 1.00 64.81 116 ARG A CA 1
ATOM 930 C C . ARG A 1 116 ? -10.249 -15.878 13.191 1.00 64.81 116 ARG A C 1
ATOM 932 O O . ARG A 1 116 ? -9.422 -15.550 14.028 1.00 64.81 116 ARG A O 1
ATOM 939 N N . LYS A 1 117 ? -10.998 -16.978 13.289 1.00 76.12 117 LYS A N 1
ATOM 940 C CA . LYS A 1 117 ? -10.830 -17.953 14.369 1.00 76.12 117 LYS A CA 1
ATOM 941 C C . LYS A 1 117 ? -9.420 -18.541 14.337 1.00 76.12 117 LYS A C 1
ATOM 943 O O . LYS A 1 117 ? -8.722 -18.463 15.339 1.00 76.12 117 LYS A O 1
ATOM 948 N N . ILE A 1 118 ? -8.981 -19.001 13.165 1.00 75.06 118 ILE A N 1
ATOM 949 C CA . ILE A 1 118 ? -7.627 -19.532 12.961 1.00 75.06 118 ILE A CA 1
ATOM 950 C C . ILE A 1 118 ? -6.567 -18.465 13.294 1.00 75.06 118 ILE A C 1
ATOM 952 O O . ILE A 1 118 ? -5.628 -18.748 14.027 1.00 75.06 118 ILE A O 1
ATOM 956 N N . TYR A 1 119 ? -6.737 -17.219 12.836 1.00 69.69 119 TYR A N 1
ATOM 957 C CA . TYR A 1 119 ? -5.803 -16.127 13.145 1.00 69.69 119 TYR A CA 1
ATOM 958 C C . TYR A 1 119 ? -5.808 -15.679 14.614 1.00 69.69 119 TYR A C 1
ATOM 960 O O . TYR A 1 119 ? -4.782 -15.230 15.109 1.00 69.69 119 TYR A O 1
ATOM 968 N N . ALA A 1 120 ? -6.944 -15.760 15.309 1.00 62.59 120 ALA A N 1
ATOM 969 C CA . ALA A 1 120 ? -7.064 -15.378 16.718 1.00 62.59 120 ALA A CA 1
ATOM 970 C C . ALA A 1 120 ? -6.521 -16.451 17.677 1.00 62.59 120 ALA A C 1
ATOM 972 O O . ALA A 1 120 ? -6.183 -16.134 18.823 1.00 62.59 120 ALA A O 1
ATOM 973 N N . GLU A 1 121 ? -6.477 -17.703 17.217 1.00 77.56 121 GLU A N 1
ATOM 974 C CA . GLU A 1 121 ? -5.848 -18.841 17.894 1.00 77.56 121 GLU A CA 1
ATOM 975 C C . GLU A 1 121 ? -4.323 -18.866 17.672 1.00 77.56 121 GLU A C 1
ATOM 977 O O . GLU A 1 121 ? -3.599 -19.402 18.506 1.00 77.56 121 GLU A O 1
ATOM 982 N N . ASP A 1 122 ? -3.823 -18.229 16.608 1.00 72.44 122 ASP A N 1
ATOM 983 C CA . ASP A 1 122 ? -2.392 -18.055 16.347 1.00 72.44 122 ASP A CA 1
ATOM 984 C C . ASP A 1 122 ? -1.826 -16.838 17.108 1.00 72.44 122 ASP A C 1
ATOM 986 O O . ASP A 1 122 ? -2.029 -15.681 16.726 1.00 72.44 122 ASP A O 1
ATOM 990 N N . GLU A 1 123 ? -1.081 -17.086 18.191 1.00 67.81 123 GLU A N 1
ATOM 991 C CA . GLU A 1 123 ? -0.441 -16.034 19.001 1.00 67.81 123 GLU A CA 1
ATOM 992 C C . GLU A 1 123 ? 0.489 -15.115 18.197 1.00 67.81 123 GLU A C 1
ATOM 994 O O . GLU A 1 123 ? 0.613 -13.933 18.529 1.00 67.81 123 GLU A O 1
ATOM 999 N N . SER A 1 124 ? 1.112 -15.618 17.126 1.00 62.69 124 SER A N 1
ATOM 1000 C CA . SER A 1 124 ? 2.012 -14.822 16.288 1.00 62.69 124 SER A CA 1
ATOM 1001 C C . SER A 1 124 ? 1.261 -13.818 15.410 1.00 62.69 124 SER A C 1
ATOM 1003 O O . SER A 1 124 ? 1.837 -12.808 15.002 1.00 62.69 124 SER A O 1
ATOM 1005 N N . ILE A 1 125 ? -0.033 -14.061 15.158 1.00 57.59 125 ILE A N 1
ATOM 1006 C CA . ILE A 1 125 ? -0.871 -13.254 14.262 1.00 57.59 125 ILE A CA 1
ATOM 1007 C C . ILE A 1 125 ? -1.864 -12.376 15.028 1.00 57.59 125 ILE A C 1
ATOM 1009 O O . ILE A 1 125 ? -2.193 -11.276 14.579 1.00 57.59 125 ILE A O 1
ATOM 1013 N N . LYS A 1 126 ? -2.276 -12.802 16.224 1.00 52.28 126 LYS A N 1
ATOM 1014 C CA . LYS A 1 126 ? -3.224 -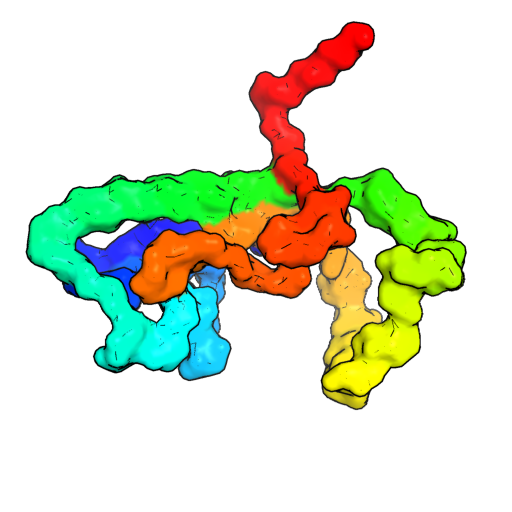12.093 17.098 1.00 52.28 126 LYS A CA 1
ATOM 1015 C C . LYS A 1 126 ? -2.844 -10.632 17.386 1.00 52.28 126 LYS A C 1
ATOM 1017 O O . LYS A 1 126 ? -3.726 -9.808 17.605 1.00 52.28 126 LYS A O 1
ATOM 1022 N N . ASN A 1 127 ? -1.549 -10.311 17.326 1.00 54.06 127 ASN A N 1
ATOM 1023 C CA . ASN A 1 127 ? -0.996 -8.973 17.559 1.00 54.06 127 ASN A CA 1
ATOM 1024 C C . ASN A 1 127 ? -0.467 -8.281 16.287 1.00 54.06 127 ASN A C 1
ATOM 1026 O O . ASN A 1 127 ? 0.244 -7.280 16.386 1.00 54.06 127 ASN A O 1
ATOM 1030 N N . VAL A 1 128 ? -0.777 -8.782 15.085 1.00 58.09 128 VAL A N 1
ATOM 1031 C CA . VAL A 1 128 ? -0.291 -8.194 13.824 1.00 58.09 128 VAL A CA 1
ATOM 1032 C C . VAL A 1 128 ? -1.147 -6.980 13.460 1.00 58.09 128 VAL A C 1
ATOM 1034 O O . VAL A 1 128 ? -2.037 -7.019 12.613 1.00 58.09 128 VAL A O 1
ATOM 1037 N N . SER A 1 129 ? -0.862 -5.879 14.144 1.00 65.19 129 SER A N 1
ATOM 1038 C CA . SER A 1 129 ? -1.288 -4.527 13.799 1.00 65.19 129 SER A CA 1
ATOM 1039 C C . SER A 1 129 ? -0.123 -3.793 13.132 1.00 65.19 129 SER A C 1
ATOM 1041 O O . SER A 1 129 ? 1.038 -4.039 13.450 1.00 65.19 129 SER A O 1
ATOM 1043 N N . TYR A 1 130 ? -0.414 -2.868 12.212 1.00 61.19 130 TYR A N 1
ATOM 1044 C CA . TYR A 1 130 ? 0.601 -1.913 11.747 1.00 61.19 130 TYR A CA 1
ATOM 1045 C C . TYR A 1 130 ? 0.895 -0.826 12.792 1.00 61.19 130 TYR A C 1
ATOM 1047 O O . TYR A 1 130 ? 1.844 -0.063 12.631 1.00 61.19 130 TYR A O 1
ATOM 1055 N N . GLU A 1 131 ? 0.104 -0.736 13.862 1.00 69.81 131 GLU A N 1
ATOM 1056 C CA . GLU A 1 131 ? 0.389 0.147 14.987 1.00 69.81 131 GLU A CA 1
ATOM 1057 C C . GLU A 1 131 ? 1.733 -0.215 15.626 1.00 69.81 131 GLU A C 1
ATOM 1059 O O . GLU A 1 131 ? 2.021 -1.380 15.888 1.00 69.81 131 GLU A O 1
ATOM 1064 N N . GLY A 1 132 ? 2.584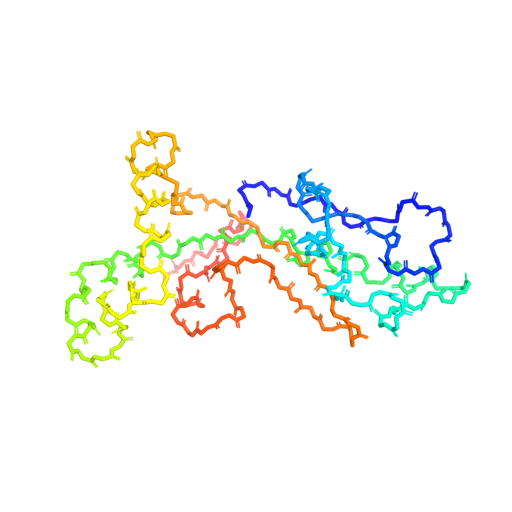 0.786 15.847 1.00 74.62 132 GLY A N 1
ATOM 1065 C CA . GLY A 1 132 ? 3.946 0.552 16.333 1.00 74.62 132 GLY A CA 1
ATOM 1066 C C . GLY A 1 132 ? 4.980 0.317 15.233 1.00 74.62 132 GLY A C 1
ATOM 1067 O O . GLY A 1 132 ? 6.168 0.498 15.490 1.00 74.62 132 GLY A O 1
ATOM 1068 N N . TYR A 1 133 ? 4.552 -0.018 14.013 1.00 82.69 133 TYR A N 1
ATOM 1069 C CA . TYR A 1 133 ? 5.443 -0.347 12.906 1.00 82.69 133 TYR A CA 1
ATOM 1070 C C . TYR A 1 133 ? 5.508 0.759 11.858 1.00 82.69 133 TYR A C 1
ATOM 1072 O O . TYR A 1 133 ? 4.501 1.348 11.466 1.00 82.69 133 TYR A O 1
ATOM 1080 N N . GLN A 1 134 ? 6.707 0.943 11.312 1.00 90.25 134 GLN A N 1
ATOM 1081 C CA . GLN A 1 134 ? 6.872 1.584 10.016 1.00 90.25 134 GLN A CA 1
ATOM 1082 C C . GLN A 1 134 ? 6.532 0.588 8.918 1.00 90.25 134 GLN A C 1
ATOM 1084 O O . GLN A 1 134 ? 7.014 -0.549 8.910 1.00 90.25 134 GLN A O 1
ATOM 1089 N N . PHE A 1 135 ? 5.713 1.018 7.967 1.00 90.12 135 PHE A N 1
ATOM 1090 C CA . PHE A 1 135 ? 5.341 0.203 6.829 1.00 90.12 135 PHE A CA 1
ATOM 1091 C C . PHE A 1 135 ? 5.465 0.951 5.507 1.00 90.12 135 PHE A C 1
ATOM 1093 O O . PHE A 1 135 ? 5.394 2.169 5.413 1.00 90.12 135 PHE A O 1
ATOM 1100 N N . TYR A 1 136 ? 5.635 0.171 4.453 1.00 91.69 136 TYR A N 1
ATOM 1101 C CA . TYR A 1 136 ? 5.792 0.615 3.082 1.00 91.69 136 TYR A CA 1
ATOM 1102 C C . TYR A 1 136 ? 4.665 0.046 2.233 1.00 91.69 136 TYR A C 1
ATOM 1104 O O . TYR A 1 136 ? 4.213 -1.090 2.441 1.00 91.69 136 TYR A O 1
ATOM 1112 N N . LEU A 1 137 ? 4.241 0.821 1.242 1.00 90.75 137 LEU A N 1
ATOM 1113 C CA . LEU A 1 137 ? 3.198 0.448 0.295 1.00 90.75 137 LEU A CA 1
ATOM 1114 C C . LEU A 1 137 ? 3.846 0.232 -1.079 1.00 90.75 137 LEU A C 1
ATOM 1116 O O . LEU A 1 137 ? 4.186 1.220 -1.728 1.00 90.75 137 LEU A O 1
ATOM 1120 N N . PRO A 1 138 ? 4.049 -1.009 -1.555 1.00 90.56 138 PRO A N 1
ATOM 1121 C CA . PRO A 1 138 ? 4.575 -1.245 -2.898 1.00 90.56 138 PRO A CA 1
ATOM 1122 C C . PRO A 1 138 ? 3.738 -0.546 -3.973 1.00 90.56 138 PRO A C 1
ATOM 1124 O O . PRO A 1 138 ? 2.511 -0.477 -3.870 1.00 90.56 138 PRO A O 1
ATOM 1127 N N . SER A 1 139 ? 4.420 0.008 -4.975 1.00 90.00 139 SER A N 1
ATOM 1128 C CA . SER A 1 139 ? 3.801 0.727 -6.096 1.00 90.00 139 SER A CA 1
ATOM 1129 C C . SER A 1 139 ? 3.712 -0.152 -7.333 1.00 90.00 139 SER A C 1
ATOM 1131 O O . SER A 1 139 ? 4.662 -0.865 -7.645 1.00 90.00 139 SER A O 1
ATOM 1133 N N . PHE A 1 140 ? 2.606 -0.027 -8.056 1.00 88.38 140 PHE A N 1
ATOM 1134 C CA . PHE A 1 140 ? 2.302 -0.745 -9.290 1.00 88.38 140 PHE A CA 1
ATOM 1135 C C . PHE A 1 140 ? 1.769 0.220 -10.342 1.00 88.38 140 PHE A C 1
ATOM 1137 O O . PHE A 1 140 ? 1.388 1.336 -10.002 1.00 88.38 140 PHE A O 1
ATOM 1144 N N . ILE A 1 141 ? 1.724 -0.202 -11.600 1.00 87.12 141 ILE A N 1
ATOM 1145 C CA . ILE A 1 141 ? 1.284 0.596 -12.743 1.00 87.12 141 ILE A CA 1
ATOM 1146 C C . ILE A 1 141 ? 0.191 -0.158 -13.509 1.00 87.12 141 ILE A C 1
ATOM 1148 O O . ILE A 1 141 ? 0.296 -1.365 -13.704 1.00 87.12 141 ILE A O 1
ATOM 1152 N N . ASP A 1 142 ? -0.850 0.532 -13.971 1.00 83.44 142 ASP A N 1
ATOM 1153 C CA . ASP A 1 142 ? -1.801 -0.042 -14.932 1.00 83.44 142 ASP A CA 1
ATOM 1154 C C . ASP A 1 142 ? -1.375 0.189 -16.394 1.00 83.44 142 ASP A C 1
ATOM 1156 O O . ASP A 1 142 ? -0.421 0.903 -16.689 1.00 83.44 142 ASP A O 1
ATOM 1160 N N . PHE A 1 143 ? -2.109 -0.379 -17.353 1.00 80.56 143 PHE A N 1
ATOM 1161 C CA . PHE A 1 143 ? -1.798 -0.225 -18.782 1.00 80.56 143 PHE A CA 1
ATOM 1162 C C . PHE A 1 143 ? -1.857 1.230 -19.292 1.00 80.56 143 PHE A C 1
ATOM 1164 O O . PHE A 1 143 ? -1.410 1.502 -20.402 1.00 80.56 143 PHE A O 1
ATOM 1171 N N . ARG A 1 144 ? -2.401 2.168 -18.501 1.00 82.44 144 ARG A N 1
ATOM 1172 C CA . ARG A 1 144 ? -2.458 3.606 -18.805 1.00 82.44 144 ARG A CA 1
ATOM 1173 C C . ARG A 1 144 ? -1.322 4.394 -18.146 1.00 82.44 144 ARG A C 1
ATOM 1175 O O . ARG A 1 144 ? -1.269 5.609 -18.306 1.00 82.44 144 ARG A O 1
ATOM 1182 N N . GLY A 1 145 ? -0.444 3.743 -17.381 1.00 82.62 145 GLY A N 1
ATOM 1183 C CA . GLY A 1 145 ? 0.636 4.402 -16.646 1.00 82.62 145 GLY A CA 1
ATOM 1184 C C . GLY A 1 145 ? 0.237 4.944 -15.267 1.00 82.62 145 GLY A C 1
ATOM 1185 O O . GLY A 1 145 ? 1.053 5.598 -14.619 1.00 82.62 145 GLY A O 1
ATOM 1186 N N . ARG A 1 146 ? -0.991 4.700 -14.787 1.00 86.31 146 ARG A N 1
ATOM 1187 C CA . ARG A 1 146 ? -1.445 5.179 -13.470 1.00 86.31 146 ARG A CA 1
ATOM 1188 C C . ARG A 1 146 ? -0.849 4.330 -12.358 1.00 86.31 146 ARG A C 1
ATOM 1190 O O . ARG A 1 146 ? -0.797 3.108 -12.476 1.00 86.31 146 ARG A O 1
ATOM 1197 N N . ILE A 1 147 ? -0.453 4.978 -11.264 1.00 88.75 147 ILE A N 1
ATOM 1198 C CA . ILE A 1 147 ? 0.211 4.320 -10.137 1.00 88.75 147 ILE A CA 1
ATOM 1199 C C . ILE A 1 147 ? -0.812 3.881 -9.089 1.00 88.75 147 ILE A C 1
ATOM 1201 O O . ILE A 1 147 ? -1.610 4.684 -8.611 1.00 88.75 147 ILE A O 1
ATOM 1205 N N . TYR A 1 148 ? -0.731 2.620 -8.675 1.00 88.06 148 TYR A N 1
ATOM 1206 C CA . TYR A 1 148 ? -1.574 2.009 -7.651 1.00 88.06 148 TYR A CA 1
ATOM 1207 C C . TYR A 1 148 ? -0.737 1.427 -6.517 1.00 88.06 148 TYR A C 1
ATOM 1209 O O . TYR A 1 148 ? 0.457 1.169 -6.665 1.00 88.06 148 TYR A O 1
ATOM 1217 N N . ARG A 1 149 ? -1.374 1.211 -5.367 1.00 85.56 149 ARG A N 1
ATOM 1218 C CA . ARG A 1 149 ? -0.799 0.480 -4.236 1.00 85.56 149 ARG A CA 1
ATOM 1219 C C . ARG A 1 149 ? -1.583 -0.814 -4.068 1.00 85.56 149 ARG A C 1
ATOM 1221 O O . ARG A 1 149 ? -2.781 -0.833 -4.314 1.00 85.56 149 ARG A O 1
ATOM 1228 N N . SER A 1 150 ? -0.903 -1.884 -3.676 1.00 74.00 150 SER A N 1
ATOM 1229 C CA . SER A 1 150 ? -1.553 -3.154 -3.339 1.00 74.00 150 SER A CA 1
ATOM 1230 C C . SER A 1 150 ? -1.751 -3.247 -1.828 1.00 74.00 150 SER A C 1
ATOM 1232 O O . SER A 1 150 ? -0.850 -2.897 -1.062 1.00 74.00 150 SER A O 1
ATOM 1234 N N . GLY A 1 151 ? -2.909 -3.742 -1.398 1.00 71.56 151 GLY A N 1
ATOM 1235 C CA . GLY A 1 151 ? -3.242 -3.959 0.008 1.00 71.56 151 GLY A CA 1
ATOM 1236 C C . GLY A 1 151 ? -4.654 -3.494 0.351 1.00 71.56 151 GLY A C 1
ATOM 1237 O O . GLY A 1 151 ? -5.322 -2.879 -0.466 1.00 71.56 151 GLY A O 1
ATOM 1238 N N . ILE A 1 152 ? -5.097 -3.814 1.567 1.00 68.44 152 ILE A N 1
ATOM 1239 C CA . ILE A 1 152 ? -6.441 -3.474 2.072 1.00 68.44 152 ILE A CA 1
ATOM 1240 C C . ILE A 1 152 ? -6.461 -2.069 2.709 1.00 68.44 152 ILE A C 1
ATOM 1242 O O . ILE A 1 152 ? -7.514 -1.455 2.829 1.00 68.44 152 ILE A O 1
ATOM 1246 N N . LEU A 1 153 ? -5.295 -1.547 3.111 1.00 82.06 153 LEU A N 1
ATOM 1247 C CA . LEU A 1 153 ? -5.147 -0.246 3.762 1.00 82.06 153 LEU A CA 1
ATOM 1248 C C . LEU A 1 153 ? -4.078 0.585 3.038 1.00 82.06 153 LEU A C 1
ATOM 1250 O O . LEU A 1 153 ? -2.883 0.317 3.167 1.00 82.06 153 LEU A O 1
ATOM 1254 N N . HIS A 1 154 ? -4.507 1.585 2.265 1.00 86.81 154 HIS A N 1
ATOM 1255 C CA . HIS A 1 154 ? -3.626 2.536 1.581 1.00 86.81 154 HIS A CA 1
ATOM 1256 C C . HIS A 1 154 ? -4.318 3.883 1.325 1.00 86.81 154 HIS A C 1
ATOM 1258 O O . HIS A 1 154 ? -5.540 3.976 1.303 1.00 86.81 154 HIS A O 1
ATOM 1264 N N . PHE A 1 155 ? -3.545 4.933 1.047 1.00 85.94 155 PHE A N 1
ATOM 1265 C CA . PHE A 1 155 ? -4.056 6.305 0.903 1.00 85.94 155 PHE A CA 1
ATOM 1266 C C . PHE A 1 155 ? -4.846 6.596 -0.392 1.00 85.94 155 PHE A C 1
ATOM 1268 O O . PHE A 1 155 ? -5.339 7.707 -0.554 1.00 85.94 155 PHE A O 1
ATOM 1275 N N . HIS A 1 156 ? -4.976 5.638 -1.319 1.00 86.50 156 HIS A N 1
ATOM 1276 C CA . HIS A 1 156 ? -5.934 5.742 -2.436 1.00 86.50 156 HIS A CA 1
ATOM 1277 C C . HIS A 1 156 ? -7.366 5.327 -2.051 1.00 86.50 156 HIS A C 1
ATOM 1279 O O . HIS A 1 156 ? -8.265 5.422 -2.881 1.00 86.50 156 HIS A O 1
ATOM 1285 N N . GLU A 1 157 ? -7.570 4.844 -0.822 1.00 86.69 157 GLU A N 1
ATOM 1286 C CA . GLU A 1 157 ? -8.897 4.521 -0.296 1.00 86.69 157 GLU A CA 1
ATOM 1287 C C . GLU A 1 157 ? -9.645 5.784 0.175 1.00 86.69 157 GLU A C 1
ATOM 1289 O O . GLU A 1 157 ? -9.222 6.923 -0.034 1.00 86.69 157 GLU A O 1
ATOM 1294 N N . ARG A 1 158 ? -10.789 5.569 0.830 1.00 87.75 158 ARG A N 1
ATOM 1295 C CA . ARG A 1 158 ? -11.644 6.610 1.412 1.00 87.75 158 ARG A CA 1
ATOM 1296 C C . ARG A 1 158 ? -10.938 7.403 2.518 1.00 87.75 158 ARG A C 1
ATOM 1298 O O . ARG A 1 158 ? -9.931 6.974 3.081 1.00 87.75 158 ARG A O 1
ATOM 1305 N N . ASP A 1 159 ? -11.540 8.525 2.897 1.00 88.88 159 ASP A N 1
ATOM 1306 C CA . ASP A 1 159 ? -10.983 9.472 3.871 1.00 88.88 159 ASP A CA 1
ATOM 1307 C C . ASP A 1 159 ? -10.570 8.854 5.212 1.00 88.88 159 ASP A C 1
ATOM 1309 O O . ASP A 1 159 ? -9.528 9.226 5.741 1.00 88.88 159 ASP A O 1
ATOM 1313 N N . LEU A 1 160 ? -11.299 7.857 5.723 1.00 88.06 160 LEU A N 1
ATOM 1314 C CA . LEU A 1 160 ? -10.914 7.160 6.955 1.00 88.06 160 LEU A CA 1
ATOM 1315 C C . LEU A 1 160 ? -9.562 6.437 6.835 1.00 88.06 160 LEU A C 1
ATOM 1317 O O . LEU A 1 160 ? -8.754 6.455 7.754 1.00 88.06 160 LEU A O 1
ATOM 1321 N N . ALA A 1 161 ? -9.292 5.797 5.698 1.00 88.69 161 ALA A N 1
ATOM 1322 C CA . ALA A 1 161 ? -8.000 5.155 5.474 1.00 88.69 161 ALA A CA 1
ATOM 1323 C C . ALA A 1 161 ? -6.888 6.202 5.332 1.00 88.69 161 ALA A C 1
ATOM 1325 O O . ALA A 1 161 ? -5.780 6.001 5.820 1.00 88.69 161 ALA A O 1
ATOM 1326 N N . ARG A 1 162 ? -7.191 7.339 4.695 1.00 91.50 162 ARG A N 1
ATOM 1327 C CA . ARG A 1 162 ? -6.248 8.452 4.524 1.00 91.50 162 ARG A CA 1
ATOM 1328 C C . ARG A 1 162 ? -5.906 9.133 5.848 1.00 91.50 162 ARG A C 1
ATOM 1330 O O . ARG A 1 162 ? -4.756 9.508 6.030 1.00 91.50 162 ARG A O 1
ATOM 1337 N N . SER A 1 163 ? -6.860 9.264 6.771 1.00 91.88 163 SER A N 1
ATOM 1338 C CA . SER A 1 163 ? -6.626 9.873 8.089 1.00 91.88 163 SER A CA 1
ATOM 1339 C C . SER A 1 163 ? -5.825 8.982 9.043 1.00 91.88 163 SER A C 1
ATOM 1341 O O . SER A 1 163 ? -5.219 9.484 9.991 1.00 91.88 163 SER A O 1
ATOM 1343 N N . LEU A 1 164 ? -5.812 7.669 8.790 1.00 91.94 164 LEU A N 1
ATOM 1344 C CA . LEU A 1 164 ? -5.068 6.687 9.576 1.00 91.94 164 LEU A CA 1
ATOM 1345 C C . LEU A 1 164 ? -3.624 6.492 9.107 1.00 91.94 164 LEU A C 1
ATOM 1347 O O . LEU A 1 164 ? -2.827 5.960 9.872 1.00 91.94 164 LEU A O 1
ATOM 1351 N N . ILE A 1 165 ? -3.273 6.888 7.882 1.00 92.81 165 ILE A N 1
ATOM 1352 C CA . ILE A 1 165 ? -1.937 6.680 7.310 1.00 92.81 165 ILE A CA 1
ATOM 1353 C C . ILE A 1 165 ? -1.198 8.013 7.272 1.00 92.81 165 ILE A C 1
ATOM 1355 O O . ILE A 1 165 ? -1.558 8.909 6.512 1.00 92.81 165 ILE A O 1
ATOM 1359 N N . VAL A 1 166 ? -0.120 8.119 8.043 1.00 93.75 166 VAL A N 1
ATOM 1360 C CA . VAL A 1 166 ? 0.742 9.307 8.085 1.00 93.75 166 VAL A CA 1
ATOM 1361 C C . VAL A 1 166 ? 2.148 8.961 7.616 1.00 93.75 166 VAL A C 1
ATOM 1363 O O . VAL A 1 166 ? 2.557 7.801 7.645 1.00 93.75 166 VAL A O 1
ATOM 1366 N N . PHE A 1 167 ? 2.902 9.957 7.146 1.00 93.69 167 PHE A N 1
ATOM 1367 C CA . PHE A 1 167 ? 4.322 9.753 6.866 1.00 93.69 167 PHE A CA 1
ATOM 1368 C C . PHE A 1 167 ? 5.048 9.397 8.160 1.00 93.69 167 PHE A C 1
ATOM 1370 O O . PHE A 1 167 ? 4.844 10.053 9.182 1.00 93.69 167 PHE A O 1
ATOM 1377 N N . ALA A 1 168 ? 5.911 8.384 8.104 1.00 91.50 168 ALA A N 1
ATOM 1378 C CA . ALA A 1 168 ? 6.772 8.085 9.236 1.00 91.50 168 ALA A CA 1
ATOM 1379 C C . ALA A 1 168 ? 7.707 9.282 9.503 1.00 91.50 168 ALA A C 1
ATOM 1381 O O . ALA A 1 168 ? 8.104 9.965 8.546 1.00 91.50 168 ALA A O 1
ATOM 1382 N N . PRO A 1 169 ? 8.086 9.550 10.766 1.00 84.38 169 PRO A N 1
ATOM 1383 C CA . PRO A 1 169 ? 8.960 10.661 11.107 1.00 84.38 169 PRO A CA 1
ATOM 1384 C C . PRO A 1 169 ? 10.252 10.592 10.298 1.00 84.38 169 PRO A C 1
ATOM 1386 O O . PRO A 1 169 ? 11.010 9.625 10.369 1.00 84.38 169 PRO A O 1
ATOM 1389 N N . ASN A 1 170 ? 10.512 11.640 9.522 1.00 65.81 170 ASN A N 1
ATOM 1390 C CA . ASN A 1 170 ? 11.772 11.769 8.818 1.00 65.81 170 ASN A CA 1
ATOM 1391 C C . ASN A 1 170 ? 12.792 12.325 9.826 1.00 65.81 170 ASN A C 1
ATOM 1393 O O . ASN A 1 170 ? 12.573 13.435 10.321 1.00 65.81 170 ASN A O 1
ATOM 1397 N N . PRO A 1 171 ? 13.892 11.623 10.161 1.00 55.88 171 PRO A N 1
ATOM 1398 C CA . PRO A 1 171 ? 14.836 12.082 11.186 1.00 55.88 171 PRO A CA 1
ATOM 1399 C C . PRO A 1 171 ? 15.419 13.479 10.905 1.00 55.88 171 PRO A C 1
ATOM 1401 O O . PRO A 1 171 ? 15.908 14.138 11.819 1.00 55.88 171 PRO A O 1
ATOM 1404 N N . THR A 1 172 ? 15.335 13.953 9.659 1.00 50.44 172 THR A N 1
ATOM 1405 C CA . THR A 1 172 ? 15.825 15.261 9.208 1.00 50.44 172 THR A CA 1
ATOM 1406 C C . THR A 1 172 ? 14.848 16.420 9.447 1.00 50.44 172 THR A C 1
ATOM 1408 O O . THR A 1 172 ? 15.281 17.565 9.501 1.00 50.44 172 THR A O 1
ATOM 1411 N N . ILE A 1 173 ? 13.546 16.164 9.617 1.00 49.19 173 ILE A N 1
ATOM 1412 C CA . ILE A 1 173 ? 12.543 17.215 9.861 1.00 49.19 173 ILE A CA 1
ATOM 1413 C C . ILE A 1 173 ? 12.021 17.046 11.286 1.00 49.19 173 ILE A C 1
ATOM 1415 O O . ILE A 1 173 ? 10.916 16.565 11.523 1.00 49.19 173 ILE A O 1
ATOM 1419 N N . ARG A 1 174 ? 12.834 17.454 12.267 1.00 40.25 174 ARG A N 1
ATOM 1420 C CA . ARG A 1 174 ? 12.295 17.807 13.582 1.00 40.25 174 ARG A CA 1
ATOM 1421 C C . ARG A 1 174 ? 11.611 19.156 13.426 1.00 40.25 174 ARG A C 1
ATOM 1423 O O . ARG A 1 174 ? 12.280 20.183 13.346 1.00 40.25 174 ARG A O 1
ATOM 1430 N N . MET A 1 175 ? 10.284 19.156 13.349 1.00 42.00 175 MET A N 1
ATOM 1431 C CA . MET A 1 175 ? 9.530 20.384 13.565 1.00 42.00 175 MET A CA 1
ATOM 1432 C C . MET A 1 175 ? 9.710 20.778 15.028 1.00 42.00 175 MET A C 1
ATOM 1434 O O . MET A 1 175 ? 9.063 20.234 15.919 1.00 42.00 175 MET A O 1
ATOM 1438 N N . THR A 1 176 ? 10.629 21.706 15.277 1.00 36.84 176 THR A N 1
ATOM 1439 C CA . THR A 1 176 ? 10.664 22.458 16.526 1.00 36.84 176 THR A CA 1
ATOM 1440 C C . THR A 1 176 ? 9.426 23.345 16.521 1.00 36.84 176 THR A C 1
ATOM 1442 O O . THR A 1 176 ? 9.420 24.412 15.907 1.00 36.84 176 THR A O 1
ATOM 1445 N N . VAL A 1 177 ? 8.343 22.867 17.128 1.00 39.19 177 VAL A N 1
ATOM 1446 C CA . VAL A 1 177 ? 7.200 23.721 17.449 1.00 39.19 177 VAL A CA 1
ATOM 1447 C C . VAL A 1 177 ? 7.697 24.685 18.527 1.00 39.19 177 VAL A C 1
ATOM 1449 O O . VAL A 1 177 ? 8.138 24.242 19.587 1.00 39.19 177 VAL A O 1
ATOM 1452 N N . ARG A 1 178 ? 7.754 25.976 18.185 1.00 34.62 178 ARG A N 1
ATOM 1453 C CA . ARG A 1 178 ? 7.958 27.067 19.146 1.00 34.62 178 ARG A CA 1
ATOM 1454 C C . ARG A 1 178 ? 6.676 27.319 19.920 1.00 34.62 178 ARG A C 1
ATOM 1456 O O . ARG A 1 178 ? 5.604 27.186 19.291 1.00 34.62 178 ARG A O 1
#

Organism: NCBI:txid2727402

Radius of gyration: 19.8 Å; chains: 1; bounding box: 44×47×51 Å

Sequence (178 aa):
MVCKPVEWKSTVVNPTTLAEVRGGYLSQPTGDIYHRYRLLTSHDNSHFFIKLEPDSRHGLLTIMPVINKLQAIPFEIHREGLSFILNNRDYLEECGILMPRFLASLNLKNASDILRKIYAEDESIKNVSYEGYQFYLPSFIDFRGRIYRSGILHFHERDLARSLIVFAPNPTIRMTVR

pLDDT: mean 78.24, std 14.62, range [34.62, 96.25]

Secondary structure (DSSP, 8-state):
--SPPEEEEESSSS-SBGGGEEEESS----SGGGGGGSSB--S-TTTS--B--TTTHHHHHHHHHHHHHHHT-EEEE-HHHHHHHHHTHHHHHHTTSS--HHHHTTTSHHHHHHHHHHHHH-TTTTT--STT--EE--EEE-TTS-EEE-SSS-TTS-HHHHHHEEEPPPTT------

InterPro domains:
  IPR002092 DNA-directed RNA polymerase, phage-type [PTHR10102] (1-168)
  IPR043502 DNA/RNA polymerase superfamily [SSF56672] (1-169)

Foldseek 3Di:
DLDQKFQWDAPDPQDQWQQRIFIGHPDQDDDLVRCVRGLASDSCCVVQTDTQDRPNVVVCVPVRVVQSVQQRFKKAFPVVLVVVCVVCVVVCVVVVVDPPPVVVCPPCPPVVVVVVVVQCVDPVRVPPDSHVGIDTWRWHAYSVRDIDTDDPADCVDDPSSVNGIGGDDDPPDPPPDD